Protein AF-A0A949BNG1-F1 (afdb_monomer_lite)

Secondary structure (DSSP, 8-state):
------HHHHHHHHHHHHHHHHHHHHHHHHHHHTS--HHHHHHHHHHHHHHHHHHHHH-S-HHHHHTT--TTT-TT-S--GGGG---SHHHHHHHHHHHHHHHHHHHHHH-

Structure (mmCIF, N/CA/C/O backbone):
data_AF-A0A949BNG1-F1
#
_entry.id   AF-A0A949BNG1-F1
#
loop_
_atom_site.group_PDB
_atom_site.id
_atom_site.type_symbol
_atom_site.label_atom_id
_atom_site.label_alt_id
_atom_site.label_comp_id
_atom_site.label_asym_id
_atom_site.label_entity_id
_atom_site.label_seq_id
_atom_site.pdbx_PDB_ins_code
_atom_site.Cartn_x
_atom_site.Cartn_y
_atom_site.Cartn_z
_atom_site.occupancy
_atom_site.B_iso_or_equiv
_atom_site.auth_seq_id
_atom_site.auth_comp_id
_atom_site.auth_asym_id
_atom_site.auth_atom_id
_atom_site.pdbx_PDB_model_num
ATOM 1 N N . MET A 1 1 ? -9.671 10.609 24.865 1.00 37.28 1 MET A N 1
ATOM 2 C CA . MET A 1 1 ? -10.356 9.309 25.063 1.00 37.28 1 MET A CA 1
ATOM 3 C C . MET A 1 1 ? -10.485 8.624 23.711 1.00 37.28 1 MET A C 1
ATOM 5 O O . MET A 1 1 ? -11.096 9.212 22.828 1.00 37.28 1 MET A O 1
ATOM 9 N N . LYS A 1 2 ? -9.887 7.438 23.514 1.00 48.81 2 LYS A N 1
ATOM 10 C CA . LYS A 1 2 ? -10.111 6.641 22.294 1.00 48.81 2 LYS A CA 1
ATOM 11 C C . LYS A 1 2 ? -11.582 6.203 22.290 1.00 48.81 2 LYS A C 1
ATOM 13 O O . LYS A 1 2 ? -12.008 5.550 23.240 1.00 48.81 2 LYS A O 1
ATOM 18 N N . LYS A 1 3 ? -12.370 6.620 21.291 1.00 48.06 3 LYS A N 1
ATOM 19 C CA . LYS A 1 3 ? -13.758 6.152 21.133 1.00 48.06 3 LYS A CA 1
ATOM 20 C C . LYS A 1 3 ? -13.740 4.622 20.987 1.00 48.06 3 LYS A C 1
ATOM 22 O O . LYS A 1 3 ? -12.854 4.111 20.301 1.00 48.06 3 LYS A O 1
ATOM 27 N N . PRO A 1 4 ? -14.673 3.880 21.607 1.00 53.00 4 PRO A N 1
ATOM 28 C CA . PRO A 1 4 ? -14.763 2.446 21.380 1.00 53.00 4 PRO A CA 1
ATOM 29 C C . PRO A 1 4 ? -15.086 2.209 19.900 1.00 53.00 4 PRO A C 1
ATOM 31 O O . PRO A 1 4 ? -16.127 2.638 19.401 1.00 53.00 4 PRO A O 1
ATOM 34 N N . LEU A 1 5 ? -14.157 1.572 19.184 1.00 61.50 5 LEU A N 1
ATOM 35 C CA . LEU A 1 5 ? -14.344 1.199 17.787 1.00 61.50 5 LEU A CA 1
ATOM 36 C C . LEU A 1 5 ? -15.468 0.163 17.715 1.00 61.50 5 LEU A C 1
ATOM 38 O O . LEU A 1 5 ? -15.363 -0.920 18.289 1.00 61.50 5 LEU A O 1
ATOM 42 N N . THR A 1 6 ? -16.554 0.481 17.012 1.00 73.12 6 THR A N 1
ATOM 43 C CA . THR A 1 6 ? -17.567 -0.531 16.687 1.00 73.12 6 THR A CA 1
ATOM 44 C C . THR A 1 6 ? -16.959 -1.551 15.718 1.00 73.12 6 THR A C 1
ATOM 46 O O . THR A 1 6 ? -16.097 -1.203 14.907 1.00 73.12 6 THR A O 1
ATOM 49 N N . GLY A 1 7 ? -17.419 -2.807 15.741 1.00 75.69 7 GLY A N 1
ATOM 50 C CA . GLY A 1 7 ? -16.856 -3.858 14.876 1.00 75.69 7 GLY A CA 1
ATOM 51 C C . GLY A 1 7 ? -16.926 -3.553 13.371 1.00 75.69 7 GLY A C 1
ATOM 52 O O . GLY A 1 7 ? -16.120 -4.048 12.590 1.00 75.69 7 GLY A O 1
ATOM 53 N N . ARG A 1 8 ? -17.844 -2.673 12.943 1.00 80.88 8 ARG A N 1
ATOM 54 C CA . ARG A 1 8 ? -17.914 -2.185 11.553 1.00 80.88 8 ARG A CA 1
ATOM 55 C C . ARG A 1 8 ? -16.810 -1.174 11.231 1.00 80.88 8 ARG A C 1
ATOM 57 O O . ARG A 1 8 ? -16.206 -1.280 10.172 1.00 80.88 8 ARG A O 1
ATOM 64 N N . ILE A 1 9 ? -16.511 -0.244 12.139 1.00 82.62 9 ILE A N 1
ATOM 65 C CA . ILE A 1 9 ? -15.422 0.730 11.952 1.00 82.62 9 ILE A CA 1
ATOM 66 C C . ILE A 1 9 ? -14.066 0.013 11.986 1.00 82.62 9 ILE A C 1
ATOM 68 O O . ILE A 1 9 ? -13.214 0.271 11.141 1.00 82.62 9 ILE A O 1
ATOM 72 N N . ALA A 1 10 ? -13.896 -0.964 12.883 1.00 80.31 10 ALA A N 1
ATOM 73 C CA . ALA A 1 10 ? -12.694 -1.797 12.933 1.00 80.31 10 ALA A CA 1
ATOM 74 C C . ALA A 1 10 ? -12.415 -2.518 11.598 1.00 80.31 10 ALA A C 1
ATOM 76 O O . ALA A 1 10 ? -11.269 -2.551 11.153 1.00 80.31 10 ALA A O 1
ATOM 77 N N . ARG A 1 11 ? -13.457 -3.025 10.917 1.00 82.00 11 ARG A N 1
ATOM 78 C CA . ARG A 1 11 ? -13.334 -3.607 9.567 1.00 82.00 11 ARG A CA 1
ATOM 79 C C . ARG A 1 11 ? -12.860 -2.607 8.521 1.00 82.00 11 ARG A C 1
ATOM 81 O O . ARG A 1 11 ? -11.996 -2.942 7.718 1.00 82.00 11 ARG A O 1
ATOM 88 N N . ILE A 1 12 ? -13.400 -1.388 8.535 1.00 85.88 12 ILE A N 1
ATOM 89 C CA . ILE A 1 12 ? -12.989 -0.325 7.604 1.00 85.88 12 ILE A CA 1
ATOM 90 C C . ILE A 1 12 ? -11.503 -0.010 7.798 1.00 85.88 12 ILE A C 1
ATOM 92 O O . ILE A 1 12 ? -10.758 0.062 6.818 1.00 85.88 12 ILE A O 1
ATOM 96 N N . ILE A 1 13 ? -11.057 0.122 9.05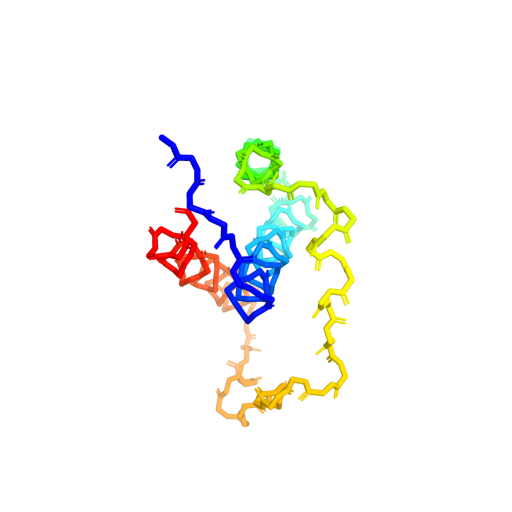0 1.00 85.38 13 ILE A N 1
ATOM 97 C CA . ILE A 1 13 ? -9.654 0.396 9.373 1.00 85.38 13 ILE A CA 1
ATOM 98 C C . ILE A 1 13 ? -8.752 -0.764 8.928 1.00 85.38 13 ILE A C 1
ATOM 100 O O . ILE A 1 13 ? -7.728 -0.518 8.291 1.00 85.38 13 ILE A O 1
ATOM 104 N N . ASP A 1 14 ? -9.119 -2.020 9.200 1.00 83.62 14 ASP A N 1
ATOM 105 C CA . ASP A 1 14 ? -8.333 -3.192 8.781 1.00 83.62 14 ASP A CA 1
ATOM 106 C C . ASP A 1 14 ? -8.223 -3.300 7.254 1.00 83.62 14 ASP A C 1
ATOM 108 O O . ASP A 1 14 ? -7.120 -3.417 6.711 1.00 83.62 14 ASP A O 1
ATOM 112 N N . ALA A 1 15 ? -9.350 -3.182 6.546 1.00 86.44 15 ALA A N 1
ATOM 113 C CA . ALA A 1 15 ? -9.388 -3.276 5.092 1.00 86.44 15 ALA A CA 1
ATOM 114 C C . ALA A 1 15 ? -8.513 -2.199 4.434 1.00 86.44 15 ALA A C 1
ATOM 116 O O . ALA A 1 15 ? -7.732 -2.505 3.529 1.00 86.44 15 ALA A O 1
ATOM 117 N N . ASN A 1 16 ? -8.596 -0.946 4.892 1.00 90.12 16 ASN A N 1
ATOM 118 C CA . ASN A 1 16 ? -7.811 0.146 4.311 1.00 90.12 16 ASN A CA 1
ATOM 119 C C . ASN A 1 16 ? -6.347 0.137 4.768 1.00 90.12 16 ASN A C 1
ATOM 121 O O . ASN A 1 16 ? -5.469 0.482 3.980 1.00 90.12 16 ASN A O 1
ATOM 125 N N . THR A 1 17 ? -6.051 -0.374 5.966 1.00 87.94 17 THR A N 1
ATOM 126 C CA . THR A 1 17 ? -4.673 -0.676 6.386 1.00 87.94 17 THR A CA 1
ATOM 127 C C . THR A 1 17 ? -4.022 -1.668 5.429 1.00 87.94 17 THR A C 1
ATOM 129 O O . THR A 1 17 ? -2.930 -1.411 4.925 1.00 87.94 17 THR A O 1
ATOM 132 N N . ASN A 1 18 ? -4.713 -2.771 5.128 1.00 87.62 18 ASN A N 1
ATOM 133 C CA . ASN A 1 18 ? -4.213 -3.793 4.217 1.00 87.62 18 ASN A CA 1
ATOM 134 C C . ASN A 1 18 ? -4.030 -3.250 2.789 1.00 87.62 18 ASN A C 1
ATOM 136 O O . ASN A 1 18 ? -2.995 -3.464 2.162 1.00 87.62 18 ASN A O 1
ATOM 140 N N . ARG A 1 19 ? -5.011 -2.494 2.276 1.00 90.94 19 ARG A N 1
ATOM 141 C CA . ARG A 1 19 ? -4.939 -1.887 0.933 1.00 90.94 19 ARG A CA 1
ATOM 142 C C . ARG A 1 19 ? -3.767 -0.917 0.792 1.00 90.94 19 ARG A C 1
ATOM 144 O O . ARG A 1 19 ? -3.088 -0.959 -0.232 1.00 90.94 19 ARG A O 1
ATOM 151 N N . LEU A 1 20 ? -3.510 -0.097 1.813 1.00 92.19 20 LEU A N 1
ATOM 152 C CA . LEU A 1 20 ? -2.370 0.815 1.839 1.00 92.19 20 LEU A CA 1
ATOM 153 C C . LEU A 1 20 ? -1.042 0.051 1.803 1.00 92.19 20 LEU A C 1
ATOM 155 O O . LEU A 1 20 ? -0.180 0.350 0.976 1.00 92.19 20 LEU A O 1
ATOM 159 N N . THR A 1 21 ? -0.867 -0.944 2.677 1.00 90.56 21 THR A N 1
ATOM 160 C CA . THR A 1 21 ? 0.404 -1.674 2.773 1.00 90.56 21 THR A CA 1
ATOM 161 C C . THR A 1 21 ? 0.710 -2.481 1.518 1.00 90.56 21 THR A C 1
ATOM 163 O O . THR A 1 21 ? 1.855 -2.472 1.067 1.00 90.56 21 THR A O 1
ATOM 166 N N . GLU A 1 22 ? -0.299 -3.128 0.931 1.00 92.19 22 GLU A N 1
ATOM 167 C CA . GLU A 1 22 ? -0.152 -3.894 -0.311 1.00 92.19 22 GLU A CA 1
ATOM 168 C C . GLU A 1 22 ? 0.105 -2.979 -1.518 1.00 92.19 22 GLU A C 1
ATOM 170 O O . GLU A 1 22 ? 0.994 -3.256 -2.321 1.00 92.19 22 GLU A O 1
ATOM 175 N N . GLY A 1 23 ? -0.594 -1.840 -1.623 1.00 93.38 23 GLY A N 1
ATOM 176 C CA . GLY A 1 23 ? -0.347 -0.861 -2.690 1.00 93.38 23 GLY A CA 1
ATOM 177 C C . GLY A 1 23 ? 1.090 -0.328 -2.668 1.00 93.38 23 GLY A C 1
ATOM 178 O O . GLY A 1 23 ? 1.781 -0.330 -3.689 1.00 93.38 23 GLY A O 1
ATOM 179 N N . LEU A 1 24 ? 1.590 0.044 -1.485 1.00 95.75 24 LEU A N 1
ATOM 180 C CA . LEU A 1 24 ? 2.979 0.483 -1.315 1.00 95.75 24 LEU A CA 1
ATOM 181 C C . LEU A 1 24 ? 3.987 -0.638 -1.599 1.00 95.75 24 LEU A C 1
ATOM 183 O O . LEU A 1 24 ? 5.043 -0.370 -2.167 1.00 95.75 24 LEU A O 1
ATOM 187 N N . ARG A 1 25 ? 3.668 -1.891 -1.242 1.00 96.06 25 ARG A N 1
ATOM 188 C CA . ARG A 1 25 ? 4.527 -3.053 -1.515 1.00 96.06 25 ARG A CA 1
ATOM 189 C C . ARG A 1 25 ? 4.731 -3.265 -3.015 1.00 96.06 25 ARG A C 1
ATOM 191 O O . ARG A 1 25 ? 5.860 -3.521 -3.423 1.00 96.06 25 ARG A O 1
ATOM 198 N N . VAL A 1 26 ? 3.678 -3.114 -3.821 1.00 96.69 26 VAL A N 1
ATOM 199 C CA . VAL A 1 26 ? 3.778 -3.211 -5.287 1.00 96.69 26 VAL A CA 1
ATOM 200 C C . VAL A 1 26 ? 4.669 -2.104 -5.855 1.00 96.69 26 VAL A C 1
ATOM 202 O O . VAL A 1 26 ? 5.504 -2.371 -6.715 1.00 96.69 26 VAL A O 1
ATOM 205 N N . CYS A 1 27 ? 4.543 -0.872 -5.355 1.00 97.44 27 CYS A N 1
ATOM 206 C CA . CYS A 1 27 ? 5.390 0.243 -5.792 1.00 97.44 27 CYS A CA 1
ATOM 207 C C . CYS A 1 27 ? 6.864 0.028 -5.406 1.00 97.44 27 CYS A C 1
ATOM 209 O O . CYS A 1 27 ? 7.754 0.293 -6.211 1.00 97.44 27 CYS A O 1
ATOM 211 N N . GLU A 1 28 ? 7.111 -0.519 -4.210 1.00 97.94 28 GLU A N 1
ATOM 212 C CA . GLU A 1 28 ? 8.439 -0.941 -3.749 1.00 97.94 28 GLU A CA 1
ATOM 213 C C . GLU A 1 28 ? 9.049 -2.010 -4.670 1.00 97.94 28 GLU A C 1
ATOM 215 O O . GLU A 1 28 ? 10.221 -1.911 -5.015 1.00 97.94 28 GLU A O 1
ATOM 220 N N . ASP A 1 29 ? 8.275 -3.017 -5.089 1.00 98.19 29 ASP A N 1
ATOM 221 C CA . ASP A 1 29 ? 8.766 -4.069 -5.992 1.00 98.19 29 ASP A CA 1
ATOM 222 C C . ASP A 1 29 ? 9.036 -3.565 -7.407 1.00 98.19 29 ASP A C 1
ATOM 224 O O . ASP A 1 29 ? 10.012 -3.989 -8.019 1.00 98.19 29 ASP A O 1
ATOM 228 N N . ILE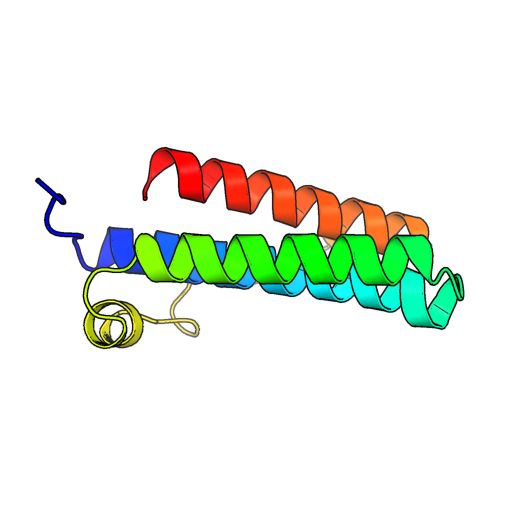 A 1 30 ? 8.229 -2.632 -7.918 1.00 97.88 30 ILE A N 1
ATOM 229 C CA . ILE A 1 30 ? 8.513 -1.975 -9.200 1.00 97.88 30 ILE A CA 1
ATOM 230 C C . ILE A 1 30 ? 9.841 -1.212 -9.114 1.00 97.88 30 ILE A C 1
ATOM 232 O O . ILE A 1 30 ? 10.697 -1.381 -9.981 1.00 97.88 30 ILE A O 1
ATOM 236 N N . ALA A 1 31 ? 10.044 -0.425 -8.053 1.00 98.00 31 ALA A N 1
ATOM 237 C CA . ALA A 1 31 ? 11.302 0.287 -7.836 1.00 98.00 31 ALA A CA 1
ATOM 238 C C . ALA A 1 31 ? 12.496 -0.675 -7.717 1.00 98.00 31 ALA A C 1
ATOM 240 O O . ALA A 1 31 ? 13.540 -0.430 -8.313 1.00 98.00 31 ALA A O 1
ATOM 241 N N . ARG A 1 32 ? 12.323 -1.787 -6.992 1.00 97.69 32 ARG A N 1
ATOM 242 C CA . ARG A 1 32 ? 13.392 -2.749 -6.711 1.00 97.69 32 ARG A CA 1
ATOM 243 C C . ARG A 1 32 ? 13.774 -3.609 -7.905 1.00 97.69 32 ARG A C 1
ATOM 245 O O . ARG A 1 32 ? 14.956 -3.826 -8.107 1.00 97.69 32 ARG A O 1
ATOM 252 N N . PHE A 1 33 ? 12.791 -4.169 -8.604 1.00 97.75 33 PHE A N 1
ATOM 253 C CA . PHE A 1 33 ? 13.016 -5.265 -9.551 1.00 97.75 33 PHE A CA 1
ATOM 254 C C . PHE A 1 33 ? 12.836 -4.871 -11.013 1.00 97.75 33 PHE A C 1
ATOM 256 O O . PHE A 1 33 ? 13.224 -5.635 -11.889 1.00 97.75 33 PHE A O 1
ATOM 263 N N . ILE A 1 34 ? 12.197 -3.731 -11.290 1.00 97.31 34 ILE A N 1
ATOM 264 C CA . ILE A 1 34 ? 12.000 -3.255 -12.666 1.00 97.31 34 ILE A CA 1
ATOM 265 C C . ILE A 1 34 ? 12.892 -2.053 -12.951 1.00 97.31 34 ILE A C 1
ATOM 267 O O . ILE A 1 34 ? 13.425 -1.937 -14.049 1.00 97.31 34 ILE A O 1
ATOM 271 N N . LEU A 1 35 ? 13.025 -1.148 -11.980 1.00 97.19 35 LEU A N 1
ATOM 272 C CA . LEU A 1 35 ? 13.826 0.066 -12.137 1.00 97.19 35 LEU A CA 1
ATOM 273 C C . LEU A 1 35 ? 15.243 -0.065 -11.569 1.00 97.19 35 LEU A C 1
ATOM 275 O O . LEU A 1 35 ? 16.061 0.811 -11.834 1.00 97.19 35 LEU A O 1
ATOM 279 N N . ASP A 1 36 ? 15.511 -1.102 -10.765 1.00 97.75 36 ASP A N 1
ATOM 280 C CA . ASP A 1 36 ? 16.751 -1.267 -9.991 1.00 97.75 36 ASP A CA 1
ATOM 281 C C . ASP A 1 36 ? 17.149 0.011 -9.208 1.00 97.75 36 ASP A C 1
ATOM 283 O O . ASP A 1 36 ? 18.322 0.296 -8.950 1.00 97.75 36 ASP A O 1
ATOM 287 N N . ASP A 1 37 ? 16.151 0.802 -8.795 1.00 98.31 37 ASP A N 1
ATOM 288 C CA . ASP A 1 37 ? 16.323 2.097 -8.141 1.00 98.31 37 ASP A CA 1
ATOM 289 C C . ASP A 1 37 ? 16.374 1.905 -6.622 1.00 98.31 37 ASP A C 1
ATOM 291 O O . ASP A 1 37 ? 15.358 1.788 -5.920 1.00 98.31 37 ASP A O 1
ATOM 295 N N . ARG A 1 38 ? 17.600 1.850 -6.097 1.00 97.94 38 ARG A N 1
ATOM 296 C CA . ARG A 1 38 ? 17.857 1.678 -4.664 1.00 97.94 38 ARG A CA 1
ATOM 297 C C . ARG A 1 38 ? 17.294 2.833 -3.816 1.00 97.94 38 ARG A C 1
ATOM 299 O O . ARG A 1 38 ? 16.612 2.523 -2.834 1.00 97.94 38 ARG A O 1
ATOM 306 N N . PRO A 1 39 ? 17.525 4.124 -4.137 1.00 98.31 39 PRO A N 1
ATOM 307 C CA . PRO A 1 39 ? 16.873 5.232 -3.436 1.00 98.31 39 PRO A CA 1
ATOM 308 C C . PRO A 1 39 ? 15.345 5.108 -3.358 1.00 98.31 39 PRO A C 1
ATOM 310 O O . PRO A 1 39 ? 14.781 5.204 -2.264 1.00 98.31 39 PRO A O 1
ATOM 313 N N . ALA A 1 40 ? 14.669 4.843 -4.478 1.00 97.31 40 ALA A N 1
ATOM 314 C CA . ALA A 1 40 ? 13.213 4.711 -4.513 1.00 97.31 40 ALA A CA 1
ATOM 315 C C . ALA A 1 40 ? 12.728 3.491 -3.717 1.00 97.31 40 ALA A C 1
ATOM 317 O O . ALA A 1 40 ? 11.741 3.575 -2.982 1.00 97.31 40 ALA A O 1
ATOM 318 N N . THR A 1 41 ? 13.452 2.372 -3.797 1.00 98.19 41 THR A N 1
ATOM 319 C CA . THR A 1 41 ? 13.168 1.159 -3.018 1.00 98.19 41 THR A CA 1
ATOM 320 C C . THR A 1 41 ? 13.175 1.442 -1.517 1.00 98.19 41 THR A C 1
ATOM 322 O O . THR A 1 41 ? 12.228 1.087 -0.809 1.00 98.19 41 THR A O 1
ATOM 325 N N . GLU A 1 42 ? 14.222 2.102 -1.014 1.00 98.00 42 GLU A N 1
ATOM 326 C CA . GLU A 1 42 ? 14.317 2.449 0.408 1.00 98.00 42 GLU A CA 1
ATOM 327 C C . GLU A 1 42 ? 13.255 3.475 0.815 1.00 98.00 42 GLU A C 1
ATOM 329 O O . GLU A 1 42 ? 12.691 3.386 1.909 1.00 98.00 42 GLU A O 1
ATOM 334 N N . HIS A 1 43 ? 12.908 4.405 -0.079 1.00 97.56 43 HIS A N 1
ATOM 335 C CA . HIS A 1 43 ? 11.840 5.368 0.166 1.00 97.56 43 HIS A CA 1
ATOM 336 C C . HIS A 1 43 ? 10.480 4.678 0.356 1.00 97.56 43 HIS A C 1
ATOM 338 O O . HIS A 1 43 ? 9.821 4.886 1.379 1.00 97.56 43 HIS A O 1
ATOM 344 N N . PHE A 1 44 ? 10.083 3.789 -0.561 1.00 96.75 44 PHE A N 1
ATOM 345 C CA . PHE A 1 44 ? 8.826 3.042 -0.443 1.00 96.75 44 PHE A CA 1
ATOM 346 C C . PHE A 1 44 ? 8.800 2.117 0.770 1.00 96.75 44 PHE A C 1
ATOM 348 O O . PHE A 1 44 ? 7.799 2.071 1.493 1.00 96.75 44 PHE A O 1
ATOM 355 N N . LYS A 1 45 ? 9.914 1.436 1.050 1.00 95.44 45 LYS A N 1
ATOM 356 C CA . LYS A 1 45 ? 10.067 0.609 2.248 1.00 95.44 45 LYS A CA 1
ATOM 357 C C . LYS A 1 45 ? 9.879 1.438 3.523 1.00 95.44 45 LYS A C 1
ATOM 359 O O . LYS A 1 45 ? 9.136 1.029 4.416 1.00 95.44 45 LYS A O 1
ATOM 364 N N . SER A 1 46 ? 10.489 2.622 3.596 1.00 96.31 46 SER A N 1
ATOM 365 C CA . SER A 1 46 ? 10.351 3.548 4.726 1.00 96.31 46 SER A CA 1
ATOM 366 C C . SER A 1 46 ? 8.905 4.014 4.917 1.00 96.31 46 SER A C 1
ATOM 368 O O . SER A 1 46 ? 8.370 3.913 6.025 1.00 96.31 46 SER A O 1
ATOM 370 N N . ILE A 1 47 ? 8.228 4.442 3.844 1.00 93.69 47 ILE A N 1
ATOM 371 C CA . ILE A 1 47 ? 6.808 4.830 3.896 1.00 93.69 47 ILE A CA 1
ATOM 372 C C . ILE A 1 47 ? 5.956 3.660 4.401 1.00 93.69 47 ILE A C 1
ATOM 374 O O . ILE A 1 47 ? 5.157 3.838 5.322 1.00 93.69 47 ILE A O 1
ATOM 378 N N . ARG A 1 48 ? 6.155 2.449 3.867 1.00 92.62 48 ARG A N 1
ATOM 379 C CA . ARG A 1 48 ? 5.404 1.252 4.274 1.00 92.62 48 ARG A CA 1
ATOM 380 C C . ARG A 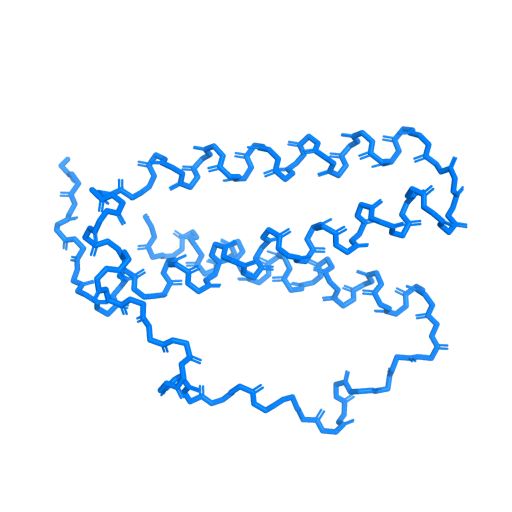1 48 ? 5.614 0.908 5.751 1.00 92.62 48 ARG A C 1
ATOM 382 O O . ARG A 1 48 ? 4.647 0.590 6.446 1.00 92.62 48 ARG A O 1
ATOM 389 N N . HIS A 1 49 ? 6.844 1.009 6.260 1.00 89.88 49 HIS A N 1
ATOM 390 C CA . HIS A 1 49 ? 7.126 0.815 7.686 1.00 89.88 49 HIS A CA 1
ATOM 391 C C . HIS A 1 49 ? 6.457 1.879 8.559 1.00 89.88 49 HIS A C 1
ATOM 393 O O . HIS A 1 49 ? 5.847 1.532 9.572 1.00 89.88 49 HIS A O 1
ATOM 399 N N . ARG A 1 50 ? 6.524 3.157 8.166 1.00 89.94 50 ARG A N 1
ATOM 400 C CA . ARG A 1 50 ? 5.868 4.259 8.887 1.00 89.94 50 ARG A CA 1
ATOM 401 C C . ARG A 1 50 ? 4.352 4.085 8.921 1.00 89.94 50 ARG A C 1
ATOM 403 O O . ARG A 1 50 ? 3.770 4.203 9.995 1.00 89.94 50 ARG A O 1
ATOM 410 N N . ALA A 1 51 ? 3.738 3.730 7.792 1.00 85.75 51 ALA A N 1
ATOM 411 C CA . ALA A 1 51 ? 2.310 3.442 7.701 1.00 85.75 51 ALA A CA 1
ATOM 412 C C . ALA A 1 51 ? 1.914 2.287 8.635 1.00 85.75 51 ALA A C 1
ATOM 414 O O . ALA A 1 51 ? 1.024 2.440 9.466 1.00 85.75 51 ALA A O 1
ATOM 415 N N . SER A 1 52 ? 2.627 1.156 8.581 1.00 82.25 52 SER A N 1
ATOM 416 C CA . SER A 1 52 ? 2.348 0.011 9.459 1.00 82.25 52 SER A CA 1
ATOM 417 C C . SER A 1 52 ? 2.498 0.359 10.946 1.00 82.25 52 SER A C 1
ATOM 419 O O . SER A 1 52 ? 1.664 -0.039 11.759 1.00 82.25 52 SER A O 1
ATOM 421 N N . SER A 1 53 ? 3.527 1.126 11.314 1.00 83.56 53 SER A N 1
ATOM 422 C CA . SER A 1 53 ? 3.747 1.566 12.696 1.00 83.56 53 SER A CA 1
ATOM 423 C C . SER A 1 53 ? 2.668 2.533 13.185 1.00 83.56 53 SER A C 1
ATOM 425 O O . SER A 1 53 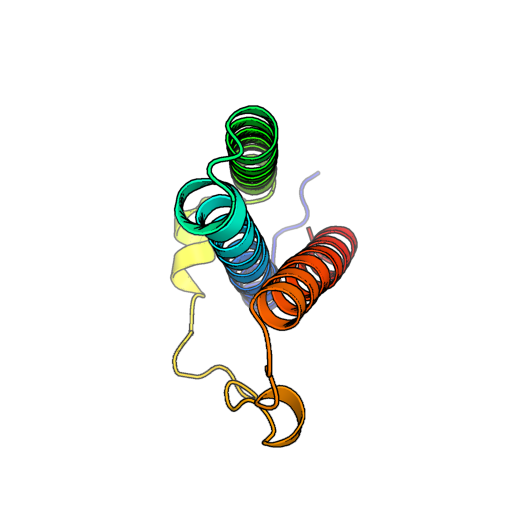? 2.172 2.360 14.296 1.00 83.56 53 SER A O 1
ATOM 427 N N . ALA A 1 54 ? 2.256 3.499 12.360 1.00 81.31 54 ALA A N 1
ATOM 428 C CA . ALA A 1 54 ? 1.157 4.406 12.689 1.00 81.31 54 ALA A CA 1
ATOM 429 C C . ALA A 1 54 ? -0.156 3.635 12.909 1.00 81.31 54 ALA A C 1
ATOM 431 O O . ALA A 1 54 ? -0.861 3.859 13.892 1.00 81.31 54 ALA A O 1
ATOM 432 N N . LEU A 1 55 ? -0.431 2.641 12.061 1.00 72.31 55 LEU A N 1
ATOM 433 C CA . LEU A 1 55 ? -1.657 1.841 12.122 1.00 72.31 55 LEU A CA 1
ATOM 434 C C . LEU A 1 55 ? -1.692 0.886 13.320 1.00 72.31 55 LEU A C 1
ATOM 436 O O . LEU A 1 55 ? -2.760 0.645 13.882 1.00 72.31 55 LEU A O 1
ATOM 440 N N . LYS A 1 56 ? -0.532 0.419 13.803 1.00 70.31 56 LYS A N 1
ATOM 441 C CA . LYS A 1 56 ? -0.446 -0.276 15.101 1.00 70.31 56 LYS A CA 1
ATOM 442 C C . LYS A 1 56 ? -0.896 0.608 16.272 1.00 70.31 56 LYS A C 1
ATOM 444 O O . LYS A 1 56 ? -1.388 0.071 17.256 1.00 70.31 56 LYS A O 1
ATOM 449 N N . GLY A 1 57 ? -0.733 1.930 16.176 1.00 65.19 57 GLY A N 1
ATOM 450 C CA . GLY A 1 57 ? -1.171 2.887 17.201 1.00 65.19 57 GLY A CA 1
ATOM 451 C C . GLY A 1 57 ? -2.672 3.205 17.165 1.00 65.19 57 GLY A C 1
ATOM 452 O O . GLY A 1 57 ? -3.251 3.548 18.205 1.00 65.19 57 GLY A O 1
ATOM 453 N N . LEU A 1 58 ? -3.295 3.058 15.991 1.00 62.53 58 LEU A N 1
ATOM 454 C CA . LEU A 1 58 ? -4.719 3.317 15.740 1.00 62.53 58 LEU A CA 1
ATOM 455 C C . LEU A 1 58 ? -5.614 2.154 16.191 1.00 62.53 58 LEU A C 1
ATOM 457 O O . LEU A 1 58 ? -6.745 2.363 16.624 1.00 62.53 58 LEU A O 1
ATOM 461 N N . GLY A 1 59 ? -5.089 0.928 16.200 1.00 53.03 59 GLY A N 1
ATOM 462 C CA . GLY A 1 59 ? -5.816 -0.218 16.726 1.00 53.03 59 GLY A CA 1
ATOM 463 C C . GLY A 1 59 ? -5.849 -0.252 18.253 1.00 53.03 59 GLY A C 1
ATOM 464 O O . GLY A 1 59 ? -4.845 -0.545 18.900 1.00 53.03 59 GLY A O 1
ATOM 465 N N . GLY A 1 60 ? -7.029 -0.041 18.845 1.00 57.19 60 GLY A N 1
ATOM 466 C CA . GLY A 1 60 ? -7.374 -0.796 20.056 1.00 57.19 60 GLY A CA 1
ATOM 467 C C . GLY A 1 60 ? -7.155 -2.293 19.797 1.00 57.19 60 GLY A C 1
ATOM 468 O O . GLY A 1 60 ? -7.205 -2.696 18.638 1.00 57.19 60 GLY A O 1
ATOM 469 N N . ASP A 1 61 ? -6.838 -3.057 20.851 1.00 56.84 61 ASP A N 1
ATOM 470 C CA . ASP A 1 61 ? -6.403 -4.468 20.845 1.00 56.84 61 ASP A CA 1
ATOM 471 C C . ASP A 1 61 ? -6.452 -5.144 19.462 1.00 56.84 61 ASP A C 1
ATOM 473 O O . ASP A 1 61 ? -7.517 -5.399 18.910 1.00 56.84 61 ASP A O 1
ATOM 477 N N . LYS A 1 62 ? -5.290 -5.446 18.876 1.00 58.84 62 LYS A N 1
ATOM 478 C CA . LYS A 1 62 ? -5.178 -6.039 17.533 1.00 58.84 62 LYS A CA 1
ATOM 479 C C . LYS A 1 62 ? -6.039 -7.305 17.379 1.00 58.84 62 LYS A C 1
ATOM 481 O O . LYS A 1 62 ? -6.534 -7.573 16.285 1.00 58.84 62 LYS A O 1
ATOM 486 N N . LYS A 1 63 ? -6.272 -8.039 18.477 1.00 60.03 63 LYS A N 1
ATOM 487 C CA . LYS A 1 63 ? -7.227 -9.158 18.534 1.00 60.03 63 LYS A CA 1
ATOM 488 C C . LYS A 1 63 ? -8.666 -8.710 18.279 1.00 60.03 63 LYS A C 1
ATOM 490 O O . LYS A 1 63 ? -9.385 -9.367 17.535 1.00 60.03 63 LYS A O 1
ATOM 495 N N . ALA A 1 64 ? -9.059 -7.572 18.838 1.00 60.03 64 ALA A N 1
ATOM 496 C CA . ALA A 1 64 ? -10.376 -6.984 18.676 1.00 60.03 64 ALA A CA 1
ATOM 497 C C . ALA A 1 64 ? -10.641 -6.414 17.275 1.00 60.03 64 ALA A C 1
ATOM 499 O O . ALA A 1 64 ? -11.799 -6.252 16.916 1.00 60.03 64 ALA A O 1
ATOM 500 N N . ILE A 1 65 ? -9.613 -6.128 16.472 1.00 60.78 65 ILE A N 1
ATOM 501 C CA . ILE A 1 65 ? -9.776 -5.801 15.044 1.00 60.78 65 ILE A CA 1
ATOM 502 C C . ILE A 1 65 ? -9.828 -7.082 14.210 1.00 60.78 65 ILE A C 1
ATOM 504 O O . ILE A 1 65 ? -10.710 -7.239 13.368 1.00 60.78 65 ILE A O 1
ATOM 508 N N . MET A 1 66 ? -8.926 -8.029 14.486 1.00 62.59 66 MET A N 1
ATOM 509 C CA . MET A 1 66 ? -8.882 -9.315 13.787 1.00 62.59 66 MET A CA 1
ATOM 510 C C . MET A 1 66 ? -10.167 -10.132 13.961 1.00 62.59 66 MET A C 1
ATOM 512 O O . MET A 1 66 ? -10.579 -10.781 13.007 1.00 62.59 66 MET A O 1
ATOM 516 N N . GLN A 1 67 ? -10.836 -10.060 15.119 1.00 63.72 67 GLN A N 1
ATOM 517 C CA . GLN A 1 67 ? -12.107 -10.764 15.355 1.00 63.72 67 GLN A CA 1
ATOM 518 C C . GLN A 1 67 ? -13.245 -10.301 14.434 1.00 63.72 67 GLN A C 1
ATOM 520 O O . GLN A 1 67 ? -14.232 -11.011 14.280 1.00 63.72 67 GLN A O 1
ATOM 525 N N . PHE A 1 68 ? -13.132 -9.104 13.851 1.00 64.19 68 PHE A N 1
ATOM 526 C CA . PHE A 1 68 ? -14.128 -8.580 12.925 1.00 64.19 68 PHE A CA 1
ATOM 527 C C . PHE A 1 68 ? -13.690 -8.695 11.468 1.00 64.19 68 PHE A C 1
ATOM 529 O O . PHE A 1 68 ? -14.465 -8.312 10.602 1.00 64.19 68 PHE A O 1
ATOM 536 N N . ARG A 1 69 ? -12.484 -9.195 11.167 1.00 67.38 69 ARG A N 1
ATOM 537 C CA . ARG A 1 69 ? -12.028 -9.359 9.783 1.00 67.38 69 ARG A CA 1
ATOM 538 C C . ARG A 1 69 ? -12.943 -10.350 9.058 1.00 67.38 69 ARG A C 1
ATOM 540 O O . ARG A 1 69 ? -13.073 -11.492 9.479 1.00 67.38 69 ARG A O 1
ATOM 547 N N . ASP A 1 70 ? -13.526 -9.910 7.950 1.00 68.56 70 ASP A N 1
ATOM 548 C CA . ASP A 1 70 ? -14.402 -10.724 7.105 1.00 68.56 70 ASP A CA 1
ATOM 549 C C . ASP A 1 70 ? -14.094 -10.467 5.625 1.00 68.56 70 ASP A C 1
ATOM 551 O O . ASP A 1 70 ? -14.836 -9.811 4.903 1.00 68.56 70 ASP A O 1
ATOM 555 N N . SER A 1 71 ? -12.932 -10.945 5.178 1.00 62.94 71 SER A N 1
ATOM 556 C CA . SER A 1 71 ? -12.454 -10.719 3.807 1.00 62.94 71 SER A CA 1
ATOM 557 C C . SER A 1 71 ? -13.232 -11.501 2.739 1.00 62.94 71 SER A C 1
ATOM 559 O O . SER A 1 71 ? -13.077 -11.219 1.544 1.00 62.94 71 SER A O 1
ATOM 561 N N . ASP A 1 72 ? -14.015 -12.499 3.148 1.00 59.47 72 ASP A N 1
ATOM 562 C CA . ASP A 1 72 ? -14.791 -13.365 2.256 1.00 59.47 72 ASP A CA 1
ATOM 563 C C . ASP A 1 72 ? -16.246 -12.896 2.121 1.00 59.47 72 ASP A C 1
ATOM 565 O O . ASP A 1 72 ? -16.820 -13.040 1.043 1.00 59.47 72 ASP A O 1
ATOM 569 N N . GLY A 1 73 ? -16.807 -12.252 3.152 1.00 63.28 73 GLY A N 1
ATOM 570 C CA . GLY A 1 73 ? -18.113 -11.590 3.111 1.00 63.28 73 GLY A CA 1
ATOM 571 C C . GLY A 1 73 ? -18.104 -10.157 2.558 1.00 63.28 73 GLY A C 1
ATOM 572 O O . GLY A 1 73 ? -19.172 -9.565 2.381 1.00 63.28 73 GLY A O 1
ATOM 573 N N . ASP A 1 74 ? -16.931 -9.580 2.271 1.00 66.31 74 ASP A N 1
ATOM 574 C CA . ASP A 1 74 ? -16.803 -8.205 1.774 1.00 66.31 74 ASP A CA 1
ATOM 575 C C . ASP A 1 74 ? -17.408 -8.026 0.364 1.00 66.31 74 ASP A C 1
ATOM 577 O O . ASP A 1 74 ? -16.899 -8.513 -0.654 1.00 66.31 74 ASP A O 1
ATOM 581 N N . ILE A 1 75 ? -18.491 -7.249 0.292 1.00 67.50 75 ILE A N 1
ATOM 582 C CA . ILE A 1 75 ? -19.173 -6.880 -0.954 1.00 67.50 75 ILE A CA 1
ATOM 583 C C . ILE A 1 75 ? -18.284 -5.926 -1.775 1.00 67.50 75 ILE A C 1
ATOM 585 O O . ILE A 1 75 ? -17.662 -5.014 -1.236 1.00 67.50 75 ILE A O 1
ATOM 589 N N . GLY A 1 76 ? -18.243 -6.104 -3.103 1.00 60.53 76 GLY A N 1
ATOM 590 C CA . GLY A 1 76 ? -17.492 -5.222 -4.013 1.00 60.53 76 GLY A CA 1
ATOM 591 C C . GLY A 1 76 ? -16.033 -5.627 -4.264 1.00 60.53 76 GLY A C 1
ATOM 592 O O . GLY A 1 76 ? -15.264 -4.844 -4.809 1.00 60.53 76 GLY A O 1
ATOM 593 N N . LYS A 1 77 ? -15.641 -6.862 -3.916 1.00 55.94 77 LYS A N 1
ATOM 594 C CA . LYS A 1 77 ? -14.295 -7.422 -4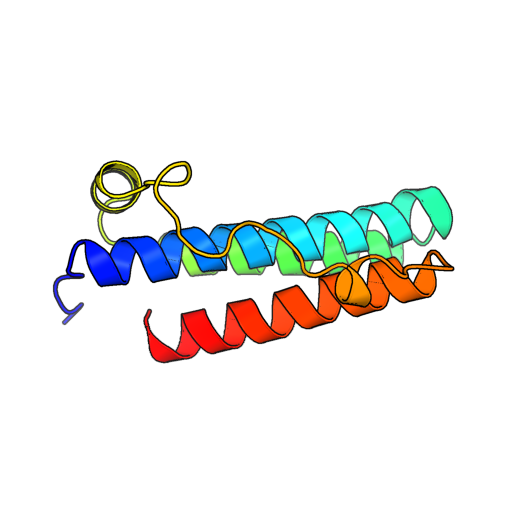.171 1.00 55.94 77 LYS A CA 1
ATOM 595 C C . LYS A 1 77 ? -13.948 -7.556 -5.665 1.00 55.94 77 LYS A C 1
ATOM 597 O O . LYS A 1 77 ? -12.778 -7.668 -6.028 1.00 55.94 77 LYS A O 1
ATOM 602 N N . LEU A 1 78 ? -14.957 -7.588 -6.536 1.00 55.41 78 LEU A N 1
ATOM 603 C CA . LEU A 1 78 ? -14.783 -7.761 -7.976 1.00 55.41 78 LEU A CA 1
ATOM 604 C C . LEU A 1 78 ? -14.357 -6.441 -8.628 1.00 55.41 78 LEU A C 1
ATOM 606 O O . LEU A 1 78 ? -15.169 -5.533 -8.775 1.00 55.41 78 LEU A O 1
ATOM 610 N N . SER A 1 79 ? -13.102 -6.372 -9.080 1.00 57.38 79 SER A N 1
ATOM 611 C CA . SER A 1 79 ? -12.654 -5.287 -9.961 1.00 57.38 79 SER A CA 1
ATOM 612 C C . SER A 1 79 ? -13.476 -5.264 -11.246 1.00 57.38 79 SER A C 1
ATOM 614 O O . SER A 1 79 ? -13.670 -6.294 -11.907 1.00 57.38 79 SER A O 1
ATOM 616 N N . ILE A 1 80 ? -13.895 -4.067 -11.636 1.00 56.09 80 ILE A N 1
ATOM 617 C CA . ILE A 1 80 ? -14.645 -3.822 -12.868 1.00 56.09 80 ILE A CA 1
ATOM 618 C C . ILE A 1 80 ? -13.698 -4.036 -14.061 1.00 56.09 80 ILE A C 1
ATOM 620 O O . ILE A 1 80 ? -12.504 -3.750 -13.978 1.00 56.09 80 ILE A O 1
ATOM 624 N N . LYS A 1 81 ? -14.186 -4.544 -15.204 1.00 52.03 81 LYS A N 1
ATOM 625 C CA . LYS A 1 81 ? -13.334 -4.809 -16.389 1.00 52.03 81 LYS A CA 1
ATOM 626 C C . LYS A 1 81 ? -12.547 -3.573 -16.862 1.00 52.03 81 LYS A C 1
ATOM 628 O O . LYS A 1 81 ? -11.464 -3.735 -17.420 1.00 52.03 81 LYS A O 1
ATOM 633 N N . SER A 1 82 ? -13.056 -2.364 -16.621 1.00 52.62 82 SER A N 1
ATOM 634 C CA . SER A 1 82 ? -12.373 -1.094 -16.901 1.00 52.62 82 SER A CA 1
ATOM 635 C C . SER A 1 82 ? -11.117 -0.874 -16.047 1.00 52.62 82 SER A C 1
ATOM 637 O O . SER A 1 82 ? -10.153 -0.305 -16.546 1.00 52.62 82 SER A O 1
ATOM 639 N N . GLU A 1 83 ? -11.060 -1.401 -14.819 1.00 54.62 83 GLU A N 1
ATOM 640 C CA . GLU A 1 83 ? -9.883 -1.323 -13.931 1.00 54.62 83 GLU A CA 1
ATOM 641 C C . GLU A 1 83 ? -8.747 -2.279 -14.344 1.00 54.62 83 GLU A C 1
ATOM 643 O O . GLU A 1 83 ? -7.626 -2.192 -13.834 1.00 54.62 83 GLU A O 1
ATOM 648 N N . LYS A 1 84 ? -9.027 -3.217 -15.262 1.00 55.53 84 LYS A N 1
ATOM 649 C CA . LYS A 1 84 ? -8.085 -4.258 -15.706 1.00 55.53 84 LYS A CA 1
ATOM 650 C C . LYS A 1 84 ? -7.238 -3.869 -16.919 1.00 55.53 84 LYS A C 1
ATOM 652 O O . LYS A 1 84 ? -6.332 -4.623 -17.266 1.00 55.53 84 LYS A O 1
ATOM 657 N N . ARG A 1 85 ? -7.477 -2.720 -17.566 1.00 55.03 85 ARG A N 1
ATOM 658 C CA . ARG A 1 85 ? -6.581 -2.226 -18.628 1.00 55.03 85 ARG A CA 1
ATOM 659 C C . ARG A 1 85 ? -5.346 -1.578 -18.003 1.00 55.03 85 ARG A C 1
ATOM 661 O O . ARG A 1 85 ? -5.267 -0.364 -17.881 1.00 55.03 85 ARG A O 1
ATOM 668 N N . ARG A 1 86 ? -4.387 -2.405 -17.590 1.00 65.44 86 ARG A N 1
ATOM 669 C CA . ARG A 1 86 ? -3.029 -1.971 -17.237 1.00 65.44 86 ARG A CA 1
ATOM 670 C C . ARG A 1 86 ? -2.127 -2.383 -18.393 1.00 65.44 86 ARG A C 1
ATOM 672 O O . ARG A 1 86 ? -1.870 -3.570 -18.557 1.00 65.44 86 ARG A O 1
ATOM 679 N N . GLY A 1 87 ? -1.758 -1.430 -19.246 1.00 75.31 87 GLY A N 1
ATOM 680 C CA . GLY A 1 87 ? -0.952 -1.708 -20.439 1.00 75.31 87 GLY A CA 1
ATOM 681 C C . GLY A 1 87 ? 0.544 -1.725 -20.142 1.00 75.31 87 GLY A C 1
ATOM 682 O O . GLY A 1 87 ? 1.306 -2.366 -20.857 1.00 75.31 87 GLY A O 1
ATOM 683 N N . THR A 1 88 ? 0.963 -1.037 -19.076 1.00 89.19 88 THR A N 1
ATOM 684 C CA . THR A 1 88 ? 2.373 -0.823 -18.739 1.00 89.19 88 THR A CA 1
ATOM 685 C C . THR A 1 88 ? 2.647 -0.959 -17.239 1.00 89.19 88 THR A C 1
ATOM 687 O O . THR A 1 88 ? 1.748 -0.848 -16.403 1.00 89.19 88 THR A O 1
ATOM 690 N N . VAL A 1 89 ? 3.924 -1.126 -16.878 1.00 92.50 89 VAL A N 1
ATO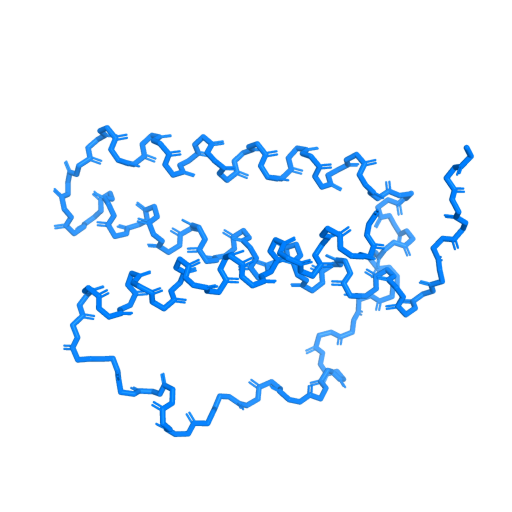M 691 C CA . VAL A 1 89 ? 4.391 -1.058 -15.480 1.00 92.50 89 VAL A CA 1
ATOM 692 C C . VAL A 1 89 ? 4.041 0.290 -14.840 1.00 92.50 89 VAL A C 1
ATOM 694 O O . VAL A 1 89 ? 3.660 0.336 -13.672 1.00 92.50 89 VAL A O 1
ATOM 697 N N . ALA A 1 90 ? 4.098 1.382 -15.608 1.00 92.25 90 ALA A N 1
ATOM 698 C CA . ALA A 1 90 ? 3.724 2.709 -15.130 1.00 92.25 90 ALA A CA 1
ATOM 699 C C . ALA A 1 90 ? 2.239 2.785 -14.734 1.00 92.25 90 ALA A C 1
ATOM 701 O O . ALA A 1 90 ? 1.908 3.419 -13.733 1.00 92.25 90 ALA A O 1
ATOM 702 N N . ASP A 1 91 ? 1.348 2.104 -15.460 1.00 91.00 91 ASP A N 1
ATOM 703 C CA . ASP A 1 91 ? -0.074 2.029 -15.098 1.00 91.00 91 ASP A CA 1
ATOM 704 C C . ASP A 1 91 ? -0.276 1.242 -13.801 1.00 91.00 91 ASP A C 1
ATOM 706 O O . ASP A 1 91 ? -1.066 1.641 -12.945 1.00 91.00 91 ASP A O 1
ATOM 710 N N . VAL A 1 92 ? 0.469 0.143 -13.624 1.00 91.81 92 VAL A N 1
ATOM 711 C CA . VAL A 1 92 ? 0.459 -0.639 -12.378 1.00 91.81 92 VAL A CA 1
ATOM 712 C C . VAL A 1 92 ? 0.941 0.217 -11.209 1.00 91.81 92 VAL A C 1
ATOM 714 O O . VAL A 1 92 ? 0.294 0.225 -10.161 1.00 91.81 92 VAL A O 1
ATOM 717 N N . PHE A 1 93 ? 2.029 0.965 -11.387 1.00 94.31 93 PHE A N 1
ATOM 718 C CA . PHE A 1 93 ? 2.554 1.870 -10.369 1.00 94.31 93 PHE A CA 1
ATOM 719 C C . PHE A 1 93 ? 1.521 2.934 -9.980 1.00 94.31 93 PHE A C 1
ATOM 721 O O . PHE A 1 93 ? 1.144 3.033 -8.814 1.00 94.31 93 PHE A O 1
ATOM 728 N N . LYS A 1 94 ? 0.993 3.676 -10.964 1.00 92.81 94 LYS A N 1
ATOM 729 C CA . LYS A 1 94 ? -0.005 4.736 -10.745 1.00 92.81 94 LYS A CA 1
ATOM 730 C C . LYS A 1 94 ? -1.247 4.211 -10.032 1.00 92.81 94 LYS A C 1
ATOM 732 O O . LYS A 1 94 ? -1.702 4.826 -9.073 1.00 92.81 94 LYS A O 1
ATOM 737 N N . ALA A 1 95 ? -1.769 3.061 -10.457 1.00 90.38 95 ALA A N 1
ATOM 738 C CA . ALA A 1 95 ? -2.940 2.455 -9.833 1.00 90.38 95 ALA A CA 1
ATOM 739 C C . ALA A 1 95 ? -2.694 2.090 -8.359 1.00 90.38 95 ALA A C 1
ATOM 741 O O . ALA A 1 95 ? -3.566 2.303 -7.517 1.00 90.38 95 ALA A O 1
ATOM 742 N N . ASN A 1 96 ? -1.514 1.558 -8.024 1.00 94.00 96 ASN A N 1
ATOM 743 C CA . ASN A 1 96 ? -1.204 1.160 -6.650 1.00 94.00 96 ASN A CA 1
ATOM 744 C C . ASN A 1 96 ? -0.878 2.350 -5.740 1.00 94.00 96 ASN A C 1
ATOM 746 O O . ASN A 1 96 ? -1.298 2.339 -4.582 1.00 94.00 96 ASN A O 1
ATOM 750 N N . ILE A 1 97 ? -0.227 3.397 -6.259 1.00 94.06 97 ILE A N 1
ATOM 751 C CA . ILE A 1 97 ? -0.089 4.669 -5.536 1.00 94.06 97 ILE A CA 1
ATOM 752 C C . ILE A 1 97 ? -1.463 5.276 -5.267 1.00 94.06 97 ILE A C 1
ATOM 754 O O . ILE A 1 97 ? -1.761 5.602 -4.119 1.00 94.06 97 ILE A O 1
ATOM 758 N N . LYS A 1 98 ? -2.333 5.348 -6.283 1.00 93.31 98 LYS A N 1
ATOM 759 C CA . LYS A 1 98 ? -3.667 5.935 -6.129 1.00 93.31 98 LYS A CA 1
ATOM 760 C C . LYS A 1 98 ? -4.513 5.194 -5.095 1.00 93.31 98 LYS A C 1
ATOM 762 O O . LYS A 1 98 ? -5.125 5.811 -4.229 1.00 93.31 98 LYS A O 1
ATOM 767 N N . ARG A 1 99 ? -4.460 3.861 -5.118 1.00 91.50 99 ARG A N 1
ATOM 768 C CA . ARG A 1 99 ? -5.087 3.015 -4.096 1.00 91.50 99 ARG A CA 1
ATOM 769 C C . ARG A 1 99 ? -4.550 3.308 -2.693 1.00 91.50 99 ARG A C 1
ATOM 771 O O . ARG A 1 99 ? -5.316 3.285 -1.729 1.00 91.50 99 ARG A O 1
ATOM 778 N N . GLY A 1 100 ? -3.247 3.557 -2.566 1.00 93.19 100 GLY A N 1
ATOM 779 C CA . GLY A 1 100 ? -2.623 3.977 -1.313 1.00 93.19 100 GLY A CA 1
ATOM 780 C C . GLY A 1 100 ? -3.172 5.316 -0.814 1.00 93.19 100 GLY A C 1
ATOM 781 O O . GLY A 1 100 ? -3.561 5.406 0.348 1.00 93.19 100 GLY A O 1
ATOM 782 N N . GLU A 1 101 ? -3.270 6.323 -1.688 1.00 94.38 101 GLU A N 1
ATOM 783 C CA . GLU A 1 101 ? -3.865 7.633 -1.371 1.00 94.38 101 GLU A CA 1
ATOM 784 C C . GLU A 1 101 ? -5.304 7.504 -0.862 1.00 94.38 101 GLU A C 1
ATOM 786 O O . GLU A 1 101 ? -5.638 8.019 0.203 1.00 94.38 101 GLU A O 1
ATOM 791 N N . GLU A 1 102 ? -6.149 6.775 -1.591 1.00 95.25 102 GLU A N 1
ATOM 792 C CA . GLU A 1 102 ? -7.551 6.557 -1.222 1.00 95.25 102 GLU A CA 1
ATOM 793 C C . GLU A 1 102 ? -7.672 5.818 0.114 1.00 95.25 102 GLU A C 1
ATOM 795 O O . GLU A 1 102 ? -8.479 6.190 0.965 1.00 95.25 102 GLU A O 1
ATOM 800 N N . SER A 1 103 ? -6.823 4.811 0.340 1.00 92.62 103 SER A N 1
ATOM 801 C CA . SER A 1 103 ? -6.796 4.067 1.602 1.00 92.62 103 SER A CA 1
ATOM 802 C C . SER A 1 103 ? -6.387 4.958 2.775 1.00 92.62 103 SER A C 1
ATOM 804 O O . SER A 1 103 ? -7.001 4.881 3.837 1.00 92.62 103 SER A O 1
ATOM 806 N N . MET A 1 104 ? -5.385 5.826 2.590 1.00 92.50 104 MET A N 1
ATOM 807 C CA . MET A 1 104 ? -4.994 6.814 3.600 1.00 92.50 104 MET A CA 1
ATOM 808 C C . MET A 1 104 ? -6.128 7.790 3.893 1.00 92.50 104 MET A C 1
ATOM 810 O O . MET A 1 104 ? -6.385 8.061 5.063 1.00 92.50 104 MET A O 1
ATOM 814 N N . ARG A 1 105 ? -6.850 8.252 2.864 1.00 94.62 105 ARG A N 1
ATOM 815 C CA . ARG A 1 105 ? -7.995 9.141 3.062 1.00 94.62 105 ARG A CA 1
ATOM 816 C C . ARG A 1 105 ? -9.093 8.480 3.889 1.00 94.62 105 ARG A C 1
ATOM 818 O O . ARG A 1 105 ? -9.626 9.102 4.794 1.00 94.62 105 ARG A O 1
ATOM 825 N N . VAL A 1 106 ? -9.411 7.211 3.633 1.00 91.50 106 VAL A N 1
ATOM 826 C CA . VAL A 1 106 ? -10.395 6.488 4.455 1.00 91.50 106 VAL A CA 1
ATOM 827 C C . VAL A 1 106 ? -9.891 6.305 5.889 1.00 91.50 106 VAL A C 1
ATOM 829 O O . VAL A 1 106 ? -10.658 6.460 6.831 1.00 91.50 106 VAL A O 1
ATOM 832 N N . LEU A 1 107 ? -8.609 5.996 6.089 1.00 89.00 107 LEU A N 1
ATOM 833 C CA . LEU A 1 107 ? -8.048 5.868 7.437 1.00 89.00 107 LEU A CA 1
ATOM 834 C C . LEU A 1 107 ? -8.116 7.187 8.218 1.00 89.00 107 LEU A C 1
ATOM 836 O O . LEU A 1 107 ? -8.446 7.155 9.395 1.00 89.00 107 LEU A O 1
ATOM 840 N N . GLU A 1 108 ? -7.865 8.324 7.570 1.00 90.25 108 GLU A N 1
ATOM 841 C CA . GLU A 1 108 ? -7.979 9.660 8.174 1.00 90.25 108 GLU A CA 1
ATOM 842 C C . GLU A 1 108 ? -9.394 9.952 8.705 1.00 90.25 108 GLU A C 1
ATOM 844 O O . GLU A 1 108 ? -9.541 10.535 9.774 1.00 90.25 108 GLU A O 1
ATOM 849 N N . GLU A 1 109 ? -10.435 9.516 7.993 1.00 89.50 109 GLU A N 1
ATOM 850 C CA . GLU A 1 109 ? -11.833 9.784 8.368 1.00 89.50 109 GLU A CA 1
ATOM 851 C C . GLU A 1 109 ? -12.363 8.845 9.470 1.00 89.50 109 GLU A C 1
ATOM 853 O O . GLU A 1 109 ? -13.320 9.181 10.170 1.00 89.50 109 GLU A O 1
ATOM 858 N N . PHE A 1 110 ? -11.785 7.645 9.616 1.00 84.19 110 PHE A N 1
ATOM 859 C CA . PHE A 1 110 ? -12.340 6.581 10.467 1.00 84.19 110 PHE A CA 1
ATOM 860 C C . PHE A 1 110 ? -11.473 6.172 11.669 1.00 84.19 110 PHE A C 1
ATOM 862 O O . PHE A 1 110 ? -12.005 5.488 12.551 1.00 84.19 110 PHE A O 1
ATOM 869 N N . ALA A 1 111 ? -10.181 6.522 11.705 1.00 75.75 111 ALA A N 1
ATOM 870 C CA . ALA A 1 111 ? -9.225 6.049 12.715 1.00 75.75 111 ALA A CA 1
ATOM 871 C C . ALA A 1 111 ? -8.959 7.038 13.865 1.00 75.75 111 ALA A C 1
ATOM 873 O O . ALA A 1 111 ? -9.091 8.264 13.673 1.00 75.75 111 ALA A O 1
#

Sequence (111 aa):
MKKPLTGRIARIIDANTNRLTEGLRVCEDIARFILDDRPATEHFKSIRHRASSALKGLGGDKKAIMQFRDSDGDIGKLSIKSEKRRGTVADVFKANIKRGEESMRVLEEFA

Radius of gyration: 15.47 Å; chains: 1; bounding box: 37×23×46 Å

pLDDT: mean 80.51, std 16.37, range [37.28, 98.31]

Foldseek 3Di:
DQDPQDLVLLQLLVVLLVLLLVLLVLLLCCCVPVVVPPVSNVVSVVVSVVSNVVSVVSDDPPVSSVVSHDPPPDPPPDDDVVLVPDPDSVSSNVVSVVSNVVSVVSNVVRD